Protein AF-A0A1B8FDC4-F1 (afdb_monomer_lite)

Foldseek 3Di:
DDPVQEPDPPCVVVVVVVVVVLVVLVVVLVVLVVVVVPDPDDDALLNVLSVLQSVLSVLCSVLSCCSHVVPDPDLVVNLVSNLVSVLSNQLSVLSNLLRLLVVLDVPPVVSVVLVVLSVCLSPVLSVQLSVLSVQCSPPPGDVVSVVSNVVSVVVNVVSSVVSSVVSVVSSVVSNVVVD

Radius of gyration: 19.06 Å; chains: 1; bounding box: 46×37×51 Å

Structure (mmCIF, N/CA/C/O backbone):
data_AF-A0A1B8FDC4-F1
#
_entry.id   AF-A0A1B8FDC4-F1
#
loop_
_atom_site.group_PDB
_atom_site.id
_atom_site.type_symbol
_atom_site.label_atom_id
_atom_site.label_alt_id
_atom_site.label_comp_id
_atom_site.label_asym_id
_atom_site.label_entity_id
_atom_site.label_seq_id
_atom_site.pdbx_PDB_ins_code
_atom_site.Cartn_x
_atom_site.Cartn_y
_atom_site.Cartn_z
_atom_site.occupancy
_atom_site.B_iso_or_equiv
_atom_site.auth_seq_id
_atom_site.auth_comp_id
_atom_site.auth_asym_id
_atom_site.auth_atom_id
_atom_site.pdbx_PDB_model_num
ATOM 1 N N . MET A 1 1 ? 7.511 -4.328 -31.235 1.00 33.91 1 MET A N 1
ATOM 2 C CA . MET A 1 1 ? 7.881 -3.218 -30.334 1.00 33.91 1 MET A CA 1
ATOM 3 C C . MET A 1 1 ? 6.598 -2.540 -29.889 1.00 33.91 1 MET A C 1
ATOM 5 O O . MET A 1 1 ? 6.050 -1.759 -30.644 1.00 33.91 1 MET A O 1
ATOM 9 N N . VAL A 1 2 ? 6.087 -2.885 -28.710 1.00 28.31 2 VAL A N 1
ATOM 10 C CA . VAL A 1 2 ? 5.036 -2.112 -28.040 1.00 28.31 2 VAL A CA 1
ATOM 11 C C . VAL A 1 2 ? 5.743 -1.488 -26.849 1.00 28.31 2 VAL A C 1
ATOM 13 O O . VAL A 1 2 ? 6.146 -2.203 -25.932 1.00 28.31 2 VAL A O 1
ATOM 16 N N . LYS A 1 3 ? 6.013 -0.182 -26.914 1.00 36.97 3 LYS A N 1
ATOM 17 C CA . LYS A 1 3 ? 6.416 0.591 -25.738 1.00 36.97 3 LYS A CA 1
ATOM 18 C C . LYS A 1 3 ? 5.176 0.686 -24.851 1.00 36.97 3 LYS A C 1
ATOM 20 O O . LYS A 1 3 ? 4.430 1.651 -24.934 1.00 36.97 3 LYS A O 1
ATOM 25 N N . VAL A 1 4 ? 4.907 -0.356 -24.069 1.00 41.56 4 VAL A N 1
ATOM 26 C CA . VAL A 1 4 ? 3.910 -0.282 -23.000 1.00 41.56 4 VAL A CA 1
ATOM 27 C C . VAL A 1 4 ? 4.443 0.764 -22.025 1.00 41.56 4 VAL A C 1
ATOM 29 O O . VAL A 1 4 ? 5.449 0.509 -21.375 1.00 41.56 4 VAL A O 1
ATOM 32 N N . GLY A 1 5 ? 3.838 1.955 -22.020 1.00 49.44 5 GLY A N 1
ATOM 33 C CA . GLY A 1 5 ? 3.991 2.946 -20.954 1.00 49.44 5 GLY A CA 1
ATOM 34 C C . GLY A 1 5 ? 4.800 4.219 -21.244 1.00 49.44 5 GLY A C 1
ATOM 35 O O . GLY A 1 5 ? 4.778 5.122 -20.418 1.00 49.44 5 GLY A O 1
ATOM 36 N N . GLN A 1 6 ? 5.472 4.364 -22.389 1.00 43.91 6 GLN A N 1
ATOM 37 C CA . GLN A 1 6 ? 6.113 5.646 -22.730 1.00 43.91 6 GLN A CA 1
ATOM 38 C C . GLN A 1 6 ? 5.137 6.486 -23.548 1.00 43.91 6 GLN A C 1
ATOM 40 O O . GLN A 1 6 ? 4.769 6.073 -24.650 1.00 43.91 6 GLN A O 1
ATOM 45 N N . VAL A 1 7 ? 4.718 7.641 -23.017 1.00 49.44 7 VAL A N 1
ATOM 46 C CA . VAL A 1 7 ? 3.893 8.582 -23.783 1.00 49.44 7 VAL A CA 1
ATOM 47 C C . VAL A 1 7 ? 4.712 9.000 -24.988 1.00 49.44 7 VAL A C 1
ATOM 49 O O . VAL A 1 7 ? 5.795 9.567 -24.869 1.00 49.44 7 VAL A O 1
ATOM 52 N N . THR A 1 8 ? 4.236 8.601 -26.156 1.00 48.25 8 THR A N 1
ATOM 53 C CA . THR A 1 8 ? 4.826 9.040 -27.412 1.00 48.25 8 THR A CA 1
ATOM 54 C C . THR A 1 8 ? 4.277 10.448 -27.629 1.00 48.25 8 THR A C 1
ATOM 56 O O . THR A 1 8 ? 3.104 10.676 -27.341 1.00 48.25 8 THR A O 1
ATOM 59 N N . GLU A 1 9 ? 5.105 11.398 -28.067 1.00 54.78 9 GLU A N 1
ATOM 60 C CA . GLU A 1 9 ? 4.806 12.844 -28.185 1.00 54.78 9 GLU A CA 1
ATOM 61 C C . GLU A 1 9 ? 3.538 13.205 -29.002 1.00 54.78 9 GLU A C 1
ATOM 63 O O . GLU A 1 9 ? 3.206 14.376 -29.151 1.00 54.78 9 GLU A O 1
ATOM 68 N N . THR A 1 10 ? 2.803 12.218 -29.516 1.00 55.38 10 THR A N 1
ATOM 69 C CA . THR A 1 10 ? 1.587 12.345 -30.322 1.00 55.38 10 THR A CA 1
ATOM 70 C C . THR A 1 10 ? 0.274 12.433 -29.526 1.00 55.38 10 THR A C 1
ATOM 72 O O . THR A 1 10 ? -0.718 12.849 -30.114 1.00 55.38 10 THR A O 1
ATOM 75 N N . ASP A 1 11 ? 0.248 12.132 -28.216 1.00 62.81 11 ASP A N 1
ATOM 76 C CA . ASP A 1 11 ? -0.971 12.195 -27.375 1.00 62.81 11 ASP A CA 1
ATOM 77 C C . ASP A 1 11 ? -0.886 13.272 -26.272 1.00 62.81 11 ASP A C 1
ATOM 79 O O . ASP A 1 11 ? -0.957 12.995 -25.070 1.00 62.81 11 ASP A O 1
ATOM 83 N N . THR A 1 12 ? -0.762 14.538 -26.674 1.00 71.19 12 THR A N 1
ATOM 84 C CA . THR A 1 12 ? -0.775 15.716 -25.784 1.00 71.19 12 THR A CA 1
ATOM 85 C C . THR A 1 12 ? -1.862 15.710 -24.694 1.00 71.19 12 THR A C 1
ATOM 87 O O . THR A 1 12 ? -1.517 16.001 -23.545 1.00 71.19 12 THR A O 1
ATOM 90 N N . PRO A 1 13 ? -3.144 15.356 -24.947 1.00 78.31 13 PRO A N 1
ATOM 91 C CA . PRO A 1 13 ? -4.159 15.355 -23.888 1.00 78.31 13 PRO A CA 1
ATOM 92 C C . PRO A 1 13 ? -3.880 14.336 -22.773 1.00 78.31 13 PRO A C 1
ATOM 94 O O . PRO A 1 13 ? -4.167 14.617 -21.609 1.00 78.31 13 PRO A O 1
ATOM 97 N N . LEU A 1 14 ? -3.278 13.184 -23.093 1.00 77.75 14 LEU A N 1
ATOM 98 C CA . LEU A 1 14 ? -2.926 12.175 -22.090 1.00 77.75 14 LEU A CA 1
ATOM 99 C C . LEU A 1 14 ? -1.800 12.664 -21.178 1.00 77.75 14 LEU A C 1
ATOM 101 O O . LEU A 1 14 ? -1.871 12.465 -19.966 1.00 77.75 14 LEU A O 1
ATOM 105 N N . VAL A 1 15 ? -0.798 13.356 -21.731 1.00 74.50 15 VAL A N 1
ATOM 106 C CA . VAL A 1 15 ? 0.290 13.953 -20.938 1.00 74.50 15 VAL A CA 1
ATOM 107 C C . VAL A 1 15 ? -0.263 14.960 -19.933 1.00 74.50 15 VAL A C 1
ATOM 109 O O . VAL A 1 15 ? 0.083 14.897 -18.751 1.00 74.50 15 VAL A O 1
ATOM 112 N N . TYR A 1 16 ? -1.143 15.868 -20.372 1.00 80.69 16 TYR A N 1
ATOM 113 C CA . TYR A 1 16 ? -1.735 16.874 -19.485 1.00 80.69 16 TYR A CA 1
ATOM 114 C C . TYR A 1 16 ? -2.584 16.242 -18.383 1.00 80.69 16 TYR A C 1
ATOM 116 O O . TYR A 1 16 ? -2.468 16.638 -17.224 1.00 80.69 16 TYR A O 1
ATOM 124 N N . PHE A 1 17 ? -3.384 15.227 -18.718 1.00 83.88 17 PHE A N 1
ATOM 125 C CA . PHE A 1 17 ? -4.185 14.503 -17.737 1.00 83.88 17 PHE A CA 1
ATOM 126 C C . PHE A 1 17 ? -3.312 13.813 -16.680 1.00 83.88 17 PHE A C 1
ATOM 128 O O . PHE A 1 17 ? -3.514 14.013 -15.484 1.00 83.88 17 PHE A O 1
ATOM 135 N N . ILE A 1 18 ? -2.298 13.054 -17.106 1.00 78.94 18 ILE A N 1
ATOM 136 C CA . ILE A 1 18 ? -1.390 12.341 -16.196 1.00 78.94 18 ILE A CA 1
ATOM 137 C C . ILE A 1 18 ? -0.639 13.332 -15.300 1.00 78.94 18 ILE A C 1
ATOM 139 O O . ILE A 1 18 ? -0.549 13.127 -14.090 1.00 78.94 18 ILE A O 1
ATOM 143 N N . THR A 1 19 ? -0.161 14.439 -15.871 1.00 77.88 19 THR A N 1
ATOM 144 C CA . THR A 1 19 ? 0.538 15.491 -15.121 1.00 77.88 19 THR A CA 1
ATOM 145 C C . THR A 1 19 ? -0.377 16.139 -14.078 1.00 77.88 19 THR A C 1
ATOM 147 O O . THR A 1 19 ? 0.041 16.344 -12.939 1.00 77.88 19 THR A O 1
ATOM 150 N N . ALA A 1 20 ? -1.641 16.407 -14.422 1.00 83.62 20 ALA A N 1
ATOM 151 C CA . ALA A 1 20 ? -2.620 16.952 -13.484 1.00 83.62 20 ALA A CA 1
ATOM 152 C C . ALA A 1 20 ? -2.911 15.983 -12.326 1.00 83.62 20 ALA A C 1
ATOM 154 O O . ALA A 1 20 ? -2.921 16.393 -11.167 1.00 83.62 20 ALA A O 1
ATOM 155 N N . VAL A 1 21 ? -3.081 14.688 -12.612 1.00 81.75 21 VAL A N 1
ATOM 156 C CA . VAL A 1 21 ? -3.323 13.658 -11.585 1.00 81.75 21 VAL A CA 1
ATOM 157 C C . VAL A 1 21 ? -2.118 13.504 -10.652 1.00 81.75 21 VAL A C 1
ATOM 159 O O . VAL A 1 21 ? -2.287 13.375 -9.437 1.00 81.75 21 VAL A O 1
ATOM 162 N N . ILE A 1 22 ? -0.899 13.570 -11.192 1.00 80.19 22 ILE A N 1
ATOM 163 C CA . ILE A 1 22 ? 0.341 13.577 -10.405 1.00 80.19 22 ILE A CA 1
ATOM 164 C C . ILE A 1 22 ? 0.393 14.805 -9.487 1.00 80.19 22 ILE A C 1
ATOM 166 O O . ILE A 1 22 ? 0.661 14.665 -8.294 1.00 80.19 22 ILE A O 1
ATOM 170 N N . ALA A 1 23 ? 0.088 15.994 -10.013 1.00 80.88 23 ALA A N 1
ATOM 171 C CA . ALA A 1 23 ? 0.089 17.230 -9.235 1.00 80.88 23 ALA A CA 1
ATOM 172 C C . ALA A 1 23 ? -0.933 17.193 -8.086 1.00 80.88 23 ALA A C 1
ATOM 174 O O . ALA A 1 23 ? -0.598 17.533 -6.952 1.00 80.88 23 ALA A O 1
ATOM 175 N N . VAL A 1 24 ? -2.152 16.712 -8.352 1.00 84.19 24 VAL A N 1
ATOM 176 C CA . VAL A 1 24 ? -3.196 16.534 -7.327 1.00 84.19 24 VAL A CA 1
ATOM 177 C C . VAL A 1 24 ? -2.765 15.517 -6.267 1.00 84.19 24 VAL A C 1
ATOM 179 O O . VAL A 1 24 ? -2.957 15.747 -5.073 1.00 84.19 24 VAL A O 1
ATOM 182 N N . SER A 1 25 ? -2.134 14.414 -6.676 1.00 77.19 25 SER A N 1
ATOM 183 C CA . SER A 1 25 ? -1.652 13.382 -5.747 1.00 77.19 25 SER A CA 1
ATOM 184 C C . SER A 1 25 ? -0.549 13.910 -4.823 1.00 77.19 25 SER A C 1
ATOM 186 O O . SER A 1 25 ? -0.568 13.638 -3.620 1.00 77.19 25 SER A O 1
ATOM 188 N N . LEU A 1 26 ? 0.379 14.715 -5.357 1.00 78.81 26 LEU A N 1
ATOM 189 C CA . LEU A 1 26 ? 1.409 15.397 -4.567 1.00 78.81 26 LEU A CA 1
ATOM 190 C C . LEU A 1 26 ? 0.803 16.406 -3.596 1.00 78.81 26 LEU A C 1
ATOM 192 O O . LEU A 1 26 ? 1.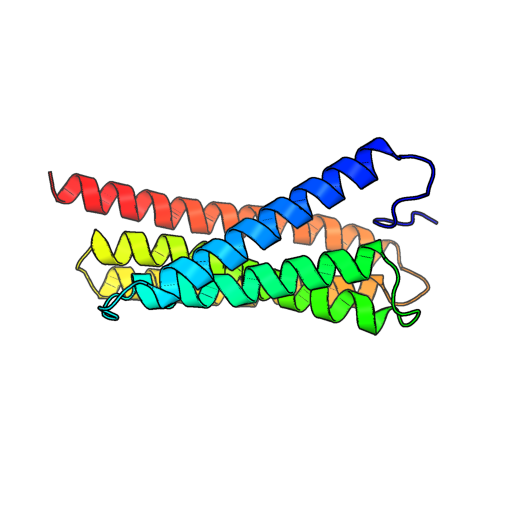200 16.427 -2.433 1.00 78.81 26 LEU A O 1
ATOM 196 N N . TYR A 1 27 ? -0.169 17.203 -4.047 1.00 82.06 27 TYR A N 1
ATOM 197 C CA . TYR A 1 27 ? -0.866 18.155 -3.185 1.00 82.06 27 TYR A CA 1
ATOM 198 C C . TYR A 1 27 ? -1.522 17.449 -1.993 1.00 82.06 27 TYR A C 1
ATOM 200 O O . TYR A 1 27 ? -1.261 17.819 -0.852 1.00 82.06 27 TYR A O 1
ATOM 208 N N . ASN A 1 28 ? -2.270 16.370 -2.241 1.00 81.25 28 ASN A N 1
ATOM 209 C CA . ASN A 1 28 ? -2.926 15.584 -1.194 1.00 81.25 28 ASN A CA 1
ATOM 210 C C . ASN A 1 28 ? -1.915 14.973 -0.198 1.00 81.25 28 ASN A C 1
ATOM 212 O O . ASN A 1 28 ? -2.121 14.967 1.019 1.00 81.25 28 ASN A O 1
ATOM 216 N N . SER A 1 29 ? -0.770 14.498 -0.701 1.00 74.31 29 SER A N 1
ATOM 217 C CA . SER A 1 29 ? 0.304 13.992 0.157 1.00 74.31 29 SER A CA 1
ATOM 218 C C . SER A 1 29 ? 0.905 15.092 1.037 1.00 74.31 29 SER A C 1
ATOM 220 O O . SER A 1 29 ? 1.175 14.847 2.212 1.00 74.31 29 SER A O 1
ATOM 222 N N . ILE A 1 30 ? 1.128 16.290 0.491 1.00 78.12 30 ILE A N 1
ATOM 223 C CA . ILE A 1 30 ? 1.679 17.434 1.231 1.00 78.12 30 ILE A CA 1
ATOM 224 C C . ILE A 1 30 ? 0.672 17.930 2.270 1.00 78.12 30 ILE A C 1
ATOM 226 O O . ILE A 1 30 ? 1.041 18.148 3.421 1.00 78.12 30 ILE A O 1
ATOM 230 N N . GLU A 1 31 ? -0.599 18.058 1.896 1.00 79.69 31 GLU A N 1
ATOM 231 C CA . GLU A 1 31 ? -1.681 18.471 2.790 1.00 79.69 31 GLU A CA 1
ATOM 232 C C . GLU A 1 31 ? -1.784 17.542 4.006 1.00 79.69 31 GLU A C 1
ATOM 234 O O . GLU A 1 31 ? -1.838 18.007 5.145 1.00 79.69 31 GLU A O 1
ATOM 239 N N . THR A 1 32 ? -1.680 16.228 3.791 1.00 73.56 32 THR A N 1
ATOM 240 C CA . THR A 1 32 ? -1.670 15.239 4.881 1.00 73.56 32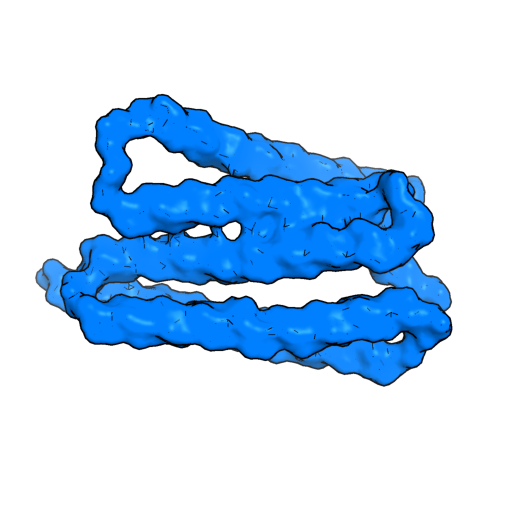 THR A CA 1
ATOM 241 C C . THR A 1 32 ? -0.486 15.444 5.840 1.00 73.56 32 THR A C 1
ATOM 243 O O . THR A 1 32 ? -0.641 15.329 7.058 1.00 73.56 32 THR A O 1
ATOM 246 N N . VAL A 1 33 ? 0.696 15.805 5.325 1.00 74.88 33 VAL A N 1
ATOM 247 C CA . VAL A 1 33 ? 1.879 16.132 6.148 1.00 74.88 33 VAL A CA 1
ATOM 248 C C . VAL A 1 33 ? 1.706 17.462 6.890 1.00 74.88 33 VAL A C 1
ATOM 250 O O . VAL A 1 33 ? 2.135 17.594 8.034 1.00 74.88 33 VAL A O 1
ATOM 253 N N . ILE A 1 34 ? 1.047 18.452 6.291 1.00 76.81 34 ILE A N 1
ATOM 254 C CA . ILE A 1 34 ? 0.755 19.726 6.961 1.00 76.81 34 ILE A CA 1
ATOM 255 C C . ILE A 1 34 ? -0.228 19.503 8.113 1.00 76.81 34 ILE A C 1
ATOM 257 O O . ILE A 1 34 ? 0.008 19.979 9.222 1.00 76.81 34 ILE A O 1
ATOM 261 N N . ILE A 1 35 ? -1.285 18.717 7.891 1.00 75.25 35 ILE A N 1
ATOM 262 C CA . ILE A 1 35 ? -2.229 18.315 8.942 1.00 75.25 35 ILE A CA 1
ATOM 263 C C . ILE A 1 35 ? -1.483 17.613 10.088 1.00 75.25 35 ILE A C 1
ATOM 265 O O . ILE A 1 35 ? -1.770 17.872 11.258 1.00 75.25 35 ILE A O 1
ATOM 269 N N . PHE A 1 36 ? -0.478 16.789 9.776 1.00 67.44 36 PHE A N 1
ATOM 270 C CA . PHE A 1 36 ? 0.370 16.144 10.782 1.00 67.44 36 PHE A CA 1
ATOM 271 C C . PHE A 1 36 ? 1.120 17.150 11.669 1.00 67.44 36 PHE A C 1
ATOM 273 O O . PHE A 1 36 ? 1.176 16.955 12.880 1.00 67.44 36 PHE A O 1
ATOM 280 N N . LEU A 1 37 ? 1.643 18.241 11.101 1.00 69.44 37 LEU A N 1
ATOM 281 C CA . LEU A 1 37 ? 2.372 19.269 11.855 1.00 69.44 37 LEU A CA 1
ATOM 282 C C . LEU A 1 37 ? 1.463 20.125 12.758 1.00 69.44 37 LEU A C 1
ATOM 284 O O . LEU A 1 37 ? 1.952 20.750 13.699 1.00 69.44 37 LEU A O 1
ATOM 288 N N . VAL A 1 38 ? 0.153 20.153 12.495 1.00 72.75 38 VAL A N 1
ATOM 289 C CA . VAL A 1 38 ? -0.825 20.981 13.225 1.00 72.75 38 VAL A CA 1
ATOM 290 C C . VAL A 1 38 ? -1.461 20.242 14.416 1.00 72.75 38 VAL A C 1
ATOM 292 O O . VAL A 1 38 ? -1.872 20.877 15.391 1.00 72.75 38 VAL A O 1
ATOM 295 N N . PHE A 1 39 ? -1.531 18.906 14.402 1.00 68.56 39 PHE A N 1
ATOM 296 C CA . PHE A 1 39 ? -2.180 18.145 15.478 1.00 68.56 39 PHE A CA 1
ATOM 297 C C . PHE A 1 39 ? -1.282 17.951 16.713 1.00 68.56 39 PHE A C 1
ATOM 299 O O . PHE A 1 39 ? -0.208 17.376 16.648 1.00 68.56 39 PHE A O 1
ATOM 306 N N . LYS A 1 40 ? -1.766 18.356 17.897 1.00 56.50 40 LYS A N 1
ATOM 307 C CA . LYS A 1 40 ? -1.009 18.335 19.170 1.00 56.50 40 LYS A CA 1
ATOM 308 C C . LYS A 1 40 ? -1.161 17.042 19.999 1.00 56.50 40 LYS A C 1
ATOM 310 O O . LYS A 1 40 ? -0.645 16.968 21.113 1.00 56.50 40 LYS A O 1
ATOM 315 N N . ARG A 1 41 ? -1.905 16.034 19.512 1.00 55.62 41 ARG A N 1
ATOM 316 C CA . ARG A 1 41 ? -2.202 14.784 20.247 1.00 55.62 41 ARG A CA 1
ATOM 317 C C . ARG A 1 41 ? -2.005 13.552 19.361 1.00 55.62 41 ARG A C 1
ATOM 319 O O . ARG A 1 41 ? -2.834 13.242 18.512 1.00 55.62 41 ARG A O 1
ATOM 326 N N . TYR A 1 42 ? -0.920 12.828 19.614 1.00 57.69 42 TYR A N 1
ATOM 327 C CA . TYR A 1 42 ? -0.481 11.661 18.851 1.00 57.69 42 TYR A CA 1
ATOM 328 C C . TYR A 1 42 ? -0.750 10.382 19.651 1.00 57.69 42 TYR A C 1
ATOM 330 O O . TYR A 1 42 ? 0.051 10.005 20.500 1.00 57.69 42 TYR A O 1
ATOM 338 N N . GLY A 1 43 ? -1.908 9.741 19.467 1.00 55.12 43 GLY A N 1
ATOM 339 C CA . GLY A 1 43 ? -2.264 8.592 20.321 1.00 55.12 43 GLY A CA 1
ATOM 340 C C . GLY A 1 43 ? -3.069 7.468 19.679 1.00 55.12 43 GLY A C 1
ATOM 341 O O . GLY A 1 43 ? -3.280 6.442 20.318 1.00 55.12 43 GLY A O 1
ATOM 342 N N . GLY A 1 44 ? -3.531 7.628 18.439 1.00 65.38 44 GLY A N 1
ATOM 343 C CA . GLY A 1 44 ? -4.369 6.628 17.779 1.00 65.38 44 GLY A CA 1
ATOM 344 C C . GLY A 1 44 ? -3.581 5.733 16.832 1.00 65.38 44 GLY A C 1
ATOM 345 O O . GLY A 1 44 ? -2.692 6.183 16.124 1.00 65.38 44 GLY A O 1
ATOM 346 N N . VAL A 1 45 ? -3.972 4.474 16.715 1.00 63.31 45 VAL A N 1
ATOM 347 C CA . VAL A 1 45 ? -3.535 3.579 15.629 1.00 63.31 45 VAL A CA 1
ATOM 348 C C . VAL A 1 45 ? -3.819 4.189 14.236 1.00 63.31 45 VAL A C 1
ATOM 350 O O . VAL A 1 45 ? -3.042 4.032 13.293 1.00 63.31 45 VAL A O 1
ATOM 353 N N . TYR A 1 46 ? -4.875 5.001 14.152 1.00 64.81 46 TYR A N 1
ATOM 354 C CA . TYR A 1 46 ? -5.216 5.860 13.014 1.00 64.81 46 TYR A CA 1
ATOM 355 C C . TYR A 1 46 ? -4.152 6.879 12.658 1.00 64.81 46 TYR A C 1
ATOM 357 O O . TYR A 1 46 ? -3.841 7.081 11.488 1.00 64.81 46 TYR A O 1
ATOM 365 N N . PHE A 1 47 ? -3.537 7.459 13.678 1.00 64.38 47 PHE A N 1
ATOM 366 C CA . PHE A 1 47 ? -2.496 8.449 13.504 1.00 64.38 47 PHE A CA 1
ATOM 367 C C . PHE A 1 47 ? -1.247 7.844 12.837 1.00 64.38 47 PHE A C 1
ATOM 369 O O . PHE A 1 47 ? -0.732 8.400 11.870 1.00 64.38 47 PHE A O 1
ATOM 376 N N . TRP A 1 48 ? -0.820 6.657 13.275 1.00 64.88 48 TRP A N 1
ATOM 377 C CA . TRP A 1 48 ? 0.313 5.940 12.671 1.00 64.88 48 TRP A CA 1
ATOM 378 C C . TRP A 1 48 ? 0.020 5.438 11.253 1.00 64.88 48 TRP A C 1
ATOM 380 O O . TRP A 1 48 ? 0.915 5.411 10.412 1.00 64.88 48 TRP A O 1
ATOM 390 N N . SER A 1 49 ? -1.237 5.086 10.976 1.00 66.88 49 SER A N 1
ATOM 391 C CA . SER A 1 49 ? -1.670 4.613 9.658 1.00 66.88 49 SER A CA 1
ATOM 392 C C . SER A 1 49 ? -1.643 5.715 8.603 1.00 66.88 49 SER A C 1
ATOM 394 O O . SER A 1 49 ? -1.196 5.493 7.480 1.00 66.88 49 SER A O 1
ATOM 396 N N . LEU A 1 50 ? -2.083 6.917 8.980 1.00 65.44 50 LEU A N 1
ATOM 397 C CA . LEU A 1 50 ? -2.089 8.079 8.098 1.00 65.44 50 LEU A CA 1
ATOM 398 C C . LEU A 1 50 ? -0.665 8.583 7.821 1.00 65.44 50 LEU A C 1
ATOM 400 O O . LEU A 1 50 ? -0.341 8.915 6.686 1.00 65.44 50 LEU A O 1
ATOM 404 N N . LEU A 1 51 ? 0.216 8.558 8.827 1.00 67.19 51 LEU A N 1
ATOM 405 C CA . LEU A 1 51 ? 1.629 8.900 8.649 1.00 67.19 51 LEU A CA 1
ATOM 406 C C . LEU A 1 51 ? 2.349 7.916 7.717 1.00 67.19 51 LEU A C 1
ATOM 408 O O . LEU A 1 51 ? 3.158 8.332 6.891 1.00 67.19 51 LEU A O 1
ATOM 412 N N . ALA A 1 52 ? 2.034 6.621 7.820 1.00 66.19 52 ALA A N 1
ATOM 413 C CA . ALA A 1 52 ? 2.577 5.602 6.925 1.00 66.19 52 ALA A CA 1
ATOM 414 C C . ALA A 1 52 ? 2.115 5.785 5.466 1.00 66.19 52 ALA A C 1
ATOM 416 O O . ALA A 1 52 ? 2.801 5.323 4.555 1.00 66.19 52 ALA A O 1
ATOM 417 N N . ALA A 1 53 ? 1.002 6.492 5.227 1.00 66.56 53 ALA A N 1
ATOM 418 C CA . ALA A 1 53 ? 0.484 6.749 3.886 1.00 66.56 53 ALA A CA 1
ATOM 419 C C . ALA A 1 53 ? 1.315 7.754 3.077 1.00 66.56 53 ALA A C 1
ATOM 421 O O . ALA A 1 53 ? 1.509 7.571 1.872 1.00 66.56 53 ALA A O 1
ATOM 422 N N . CYS A 1 54 ? 1.851 8.779 3.743 1.00 67.25 54 CYS A N 1
ATOM 423 C CA . CYS A 1 54 ? 2.644 9.841 3.124 1.00 67.25 54 CYS A CA 1
ATOM 424 C C . CYS A 1 54 ? 3.867 9.331 2.330 1.00 67.25 54 CYS A C 1
ATOM 426 O O . CYS A 1 54 ? 4.002 9.696 1.161 1.00 67.25 54 CYS A O 1
ATOM 428 N N . PRO A 1 55 ? 4.751 8.469 2.879 1.00 66.38 55 PRO A N 1
ATOM 429 C CA . PRO A 1 55 ? 5.903 7.973 2.126 1.00 66.38 55 PRO A CA 1
ATOM 430 C C . PRO A 1 55 ? 5.509 7.077 0.941 1.00 66.38 55 PRO A C 1
ATOM 432 O O . PRO A 1 55 ? 6.199 7.096 -0.076 1.00 66.38 55 PRO A O 1
ATOM 435 N N . GLY A 1 56 ? 4.391 6.344 1.022 1.00 64.19 56 GLY A N 1
ATOM 436 C CA . GLY A 1 56 ? 3.888 5.521 -0.085 1.00 64.19 56 GLY A CA 1
ATOM 437 C C . GLY A 1 56 ? 3.418 6.340 -1.281 1.00 64.19 56 GLY A C 1
ATOM 438 O O . GLY A 1 56 ? 3.831 6.082 -2.411 1.00 64.19 56 GLY A O 1
ATOM 439 N N . LEU A 1 57 ? 2.616 7.375 -1.023 1.00 67.44 57 LEU A N 1
ATOM 440 C CA . LEU A 1 57 ? 2.172 8.332 -2.041 1.00 67.44 57 LEU A CA 1
ATOM 441 C C . LEU A 1 5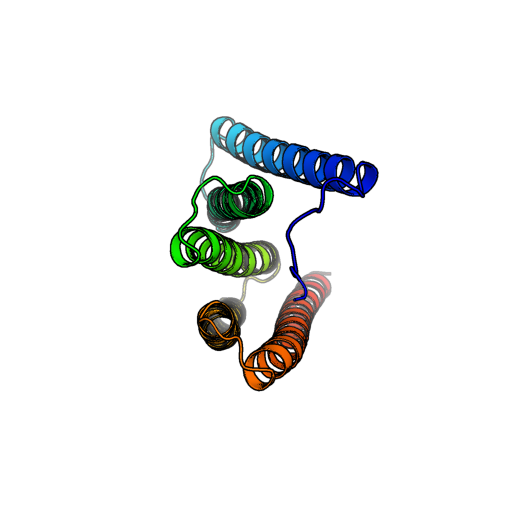7 ? 3.350 9.067 -2.679 1.00 67.44 57 LEU A C 1
ATOM 443 O O . LEU A 1 57 ? 3.413 9.203 -3.904 1.00 67.44 57 LEU A O 1
ATOM 447 N N . PHE A 1 58 ? 4.311 9.492 -1.861 1.00 68.38 58 PHE A N 1
ATOM 448 C CA . PHE A 1 58 ? 5.496 10.190 -2.340 1.00 68.38 58 PHE A CA 1
ATOM 449 C C . PHE A 1 58 ? 6.360 9.296 -3.241 1.00 68.38 58 PHE A C 1
ATOM 451 O O . PHE A 1 58 ? 6.700 9.689 -4.357 1.00 68.38 58 PHE A O 1
ATOM 458 N N . MET A 1 59 ? 6.658 8.065 -2.809 1.00 68.31 59 MET A N 1
ATOM 459 C CA . MET A 1 59 ? 7.456 7.113 -3.592 1.00 68.31 59 MET A CA 1
ATOM 460 C C . MET A 1 59 ? 6.756 6.670 -4.878 1.00 68.31 59 MET A C 1
ATOM 462 O O . MET A 1 59 ? 7.406 6.583 -5.917 1.00 68.31 59 MET A O 1
ATOM 466 N N . MET A 1 60 ? 5.441 6.439 -4.844 1.00 67.06 60 MET A N 1
ATOM 467 C CA . MET A 1 60 ? 4.668 6.113 -6.043 1.00 67.06 60 MET A CA 1
ATOM 468 C C . MET A 1 60 ? 4.711 7.266 -7.050 1.00 67.06 60 MET A C 1
ATOM 470 O O . MET A 1 60 ? 5.015 7.052 -8.222 1.00 67.06 60 MET A O 1
ATOM 474 N N . THR A 1 61 ? 4.483 8.498 -6.592 1.00 65.56 61 THR A N 1
ATOM 475 C CA . THR A 1 61 ? 4.507 9.673 -7.469 1.00 65.56 61 THR A CA 1
ATOM 476 C C . THR A 1 61 ? 5.898 9.915 -8.059 1.00 65.56 61 THR A C 1
ATOM 478 O O . THR A 1 61 ? 6.036 10.218 -9.244 1.00 65.56 61 THR A O 1
ATOM 481 N N . PHE A 1 62 ? 6.950 9.704 -7.268 1.00 68.31 62 PHE A N 1
ATOM 482 C CA . PHE A 1 62 ? 8.330 9.788 -7.739 1.00 68.31 62 PHE A CA 1
ATOM 483 C C . PHE A 1 62 ? 8.674 8.691 -8.769 1.00 68.31 62 PHE A C 1
ATOM 485 O O . PHE A 1 62 ? 9.334 8.959 -9.777 1.00 68.31 62 PHE A O 1
ATOM 492 N N . GLY A 1 63 ? 8.180 7.465 -8.568 1.00 62.41 63 GLY A N 1
ATOM 493 C CA . GLY A 1 63 ? 8.333 6.353 -9.513 1.00 62.41 63 GLY A CA 1
ATOM 494 C C . GLY A 1 63 ? 7.624 6.600 -10.850 1.00 62.41 63 GLY A C 1
ATOM 495 O O . GLY A 1 63 ? 8.195 6.358 -11.910 1.00 62.41 63 GLY A O 1
ATOM 496 N N . TYR A 1 64 ? 6.413 7.163 -10.832 1.00 63.97 64 TYR A N 1
ATOM 497 C CA . TYR A 1 64 ? 5.722 7.542 -12.069 1.00 63.97 64 TYR A CA 1
ATOM 498 C C . TYR A 1 64 ? 6.436 8.680 -12.802 1.00 63.97 64 TYR A C 1
ATOM 500 O O . TYR A 1 64 ? 6.645 8.583 -14.009 1.00 63.97 64 TYR A O 1
ATOM 508 N N . SER A 1 65 ? 6.890 9.716 -12.094 1.00 60.94 65 SER A N 1
ATOM 509 C CA . SER A 1 65 ? 7.650 10.812 -12.708 1.00 60.94 65 SER A CA 1
ATOM 510 C C . SER A 1 65 ? 8.941 10.326 -13.373 1.00 60.94 65 SER A C 1
ATOM 512 O O . SER A 1 65 ? 9.258 10.738 -14.485 1.00 60.94 65 SER A O 1
ATOM 514 N N . THR A 1 66 ? 9.674 9.400 -12.752 1.00 60.41 66 THR A N 1
ATOM 515 C CA . THR A 1 66 ? 10.896 8.841 -13.359 1.00 60.41 66 THR A CA 1
ATOM 516 C C . THR A 1 66 ? 10.607 7.960 -14.576 1.00 60.41 66 THR A C 1
ATOM 518 O O . THR A 1 66 ? 11.377 7.996 -15.539 1.00 60.41 66 THR A O 1
ATOM 521 N N . TYR A 1 67 ? 9.486 7.234 -14.577 1.00 59.47 67 TYR A N 1
ATOM 522 C CA . TYR A 1 67 ? 9.030 6.441 -15.718 1.00 59.47 67 TYR A CA 1
ATOM 523 C C . TYR A 1 67 ? 8.591 7.317 -16.905 1.00 59.47 67 TYR A C 1
ATOM 525 O O . TYR A 1 67 ? 8.962 7.036 -18.042 1.00 59.47 67 TYR A O 1
ATOM 533 N N . PHE A 1 68 ? 7.861 8.410 -16.657 1.00 56.03 68 PHE A N 1
ATOM 534 C CA . PHE A 1 68 ? 7.371 9.309 -17.710 1.00 56.03 68 PHE A CA 1
ATOM 535 C C . PHE A 1 68 ? 8.446 10.248 -18.278 1.00 56.03 68 PHE A C 1
ATOM 537 O O . PHE A 1 68 ? 8.458 10.485 -19.482 1.00 56.03 68 PHE A O 1
ATOM 544 N N . TYR A 1 69 ? 9.368 10.753 -17.451 1.00 55.62 69 TYR A N 1
ATOM 545 C CA . TYR A 1 69 ? 10.386 11.727 -17.881 1.00 55.62 69 TYR A CA 1
ATOM 546 C C . TYR A 1 69 ? 11.734 11.107 -18.286 1.00 55.62 69 TYR A C 1
ATOM 548 O O . TYR A 1 69 ? 12.670 11.833 -18.608 1.00 55.62 69 TYR A O 1
ATOM 556 N N . ASN A 1 70 ? 11.846 9.773 -18.293 1.00 56.56 70 ASN A N 1
ATOM 557 C CA . ASN A 1 70 ? 12.998 9.022 -18.811 1.00 56.56 70 ASN A CA 1
ATOM 558 C C . ASN A 1 70 ? 14.371 9.510 -18.283 1.00 56.56 70 ASN A C 1
ATOM 560 O O . ASN A 1 70 ? 15.362 9.562 -19.010 1.00 56.56 70 ASN A O 1
ATOM 564 N N . PHE A 1 71 ? 14.436 9.867 -16.994 1.00 51.00 71 PHE A N 1
ATOM 565 C CA . PHE A 1 71 ? 15.594 10.541 -16.381 1.00 51.00 71 PHE A CA 1
ATOM 566 C C . PHE A 1 71 ? 16.862 9.659 -16.296 1.00 51.00 71 PHE A C 1
ATOM 568 O O . PHE A 1 71 ? 17.953 10.156 -16.040 1.00 51.00 71 PHE A O 1
ATOM 575 N N . ASN A 1 72 ? 16.748 8.341 -16.513 1.00 47.88 72 ASN A N 1
ATOM 576 C CA . ASN A 1 72 ? 17.872 7.398 -16.490 1.00 47.88 72 ASN A CA 1
ATOM 577 C C . ASN A 1 72 ? 17.734 6.307 -17.563 1.00 47.88 72 ASN A C 1
ATOM 579 O O . ASN A 1 72 ? 16.715 5.626 -17.621 1.00 47.88 72 ASN A O 1
ATOM 583 N N . ARG A 1 73 ? 18.791 6.081 -18.361 1.00 51.97 73 ARG A N 1
ATOM 584 C CA . ARG A 1 73 ? 18.843 5.089 -19.462 1.00 51.97 73 ARG A CA 1
ATOM 585 C C . ARG A 1 73 ? 18.999 3.631 -18.989 1.00 51.97 73 ARG A C 1
ATOM 587 O O . ARG A 1 73 ? 18.939 2.708 -19.800 1.00 51.97 73 ARG A O 1
ATOM 594 N N . ASN A 1 74 ? 19.192 3.413 -17.688 1.00 54.25 74 ASN A N 1
ATOM 595 C CA . ASN A 1 74 ? 19.266 2.082 -17.089 1.00 54.25 74 ASN A CA 1
ATOM 596 C C . ASN A 1 74 ? 17.855 1.576 -16.767 1.00 54.25 74 ASN A C 1
ATOM 598 O O . ASN A 1 74 ? 17.241 2.047 -15.811 1.00 54.25 74 ASN A O 1
ATOM 602 N N . LEU A 1 75 ? 17.370 0.590 -17.533 1.00 54.09 75 LEU A N 1
ATOM 603 C CA . LEU A 1 75 ? 16.038 -0.019 -17.364 1.00 54.09 75 LEU A CA 1
ATOM 604 C C . LEU A 1 75 ? 15.780 -0.494 -15.920 1.00 54.09 75 LEU A C 1
ATOM 606 O O . LEU A 1 75 ? 14.712 -0.254 -15.369 1.00 54.09 75 LEU A O 1
ATOM 610 N N . PHE A 1 76 ? 16.794 -1.054 -15.255 1.00 52.53 76 PHE A N 1
ATOM 611 C CA . PHE A 1 76 ? 16.697 -1.491 -13.856 1.00 52.53 76 PHE A CA 1
ATOM 612 C C . PHE A 1 76 ? 16.506 -0.338 -12.854 1.00 52.53 76 PHE A C 1
ATOM 614 O O . PHE A 1 76 ? 15.897 -0.527 -11.801 1.00 52.53 76 PHE A O 1
ATOM 621 N N . GLY A 1 77 ? 17.000 0.861 -13.176 1.00 53.97 77 GLY A N 1
ATOM 622 C CA . GLY A 1 77 ? 16.880 2.039 -12.317 1.00 53.97 77 GLY A CA 1
ATOM 623 C C . GLY A 1 77 ? 15.481 2.659 -12.326 1.00 53.97 77 GLY A C 1
ATOM 624 O O . GLY A 1 77 ? 15.104 3.279 -11.339 1.00 53.97 77 GLY A O 1
ATOM 625 N N . GLN A 1 78 ? 14.705 2.469 -13.402 1.00 57.41 78 GLN A N 1
ATOM 626 C CA . GLN A 1 78 ? 13.326 2.971 -13.505 1.00 57.41 78 GLN A CA 1
ATOM 627 C C . GLN A 1 78 ? 12.311 2.015 -12.868 1.00 57.41 78 GLN A C 1
ATOM 629 O O . GLN A 1 78 ? 11.425 2.460 -12.147 1.00 57.41 78 GLN A O 1
ATOM 634 N N . SER A 1 79 ? 12.453 0.705 -13.070 1.00 59.47 79 SER A N 1
ATOM 635 C CA . SER A 1 79 ? 11.459 -0.269 -12.590 1.00 59.47 79 SER A CA 1
ATOM 636 C C . SER A 1 79 ? 11.507 -0.483 -11.073 1.00 59.47 79 SER A C 1
ATOM 638 O O . SER A 1 79 ? 10.480 -0.725 -10.440 1.00 59.47 79 SER A O 1
ATOM 640 N N . THR A 1 80 ? 12.683 -0.331 -10.458 1.00 65.44 80 THR A N 1
ATOM 641 C CA . THR A 1 80 ? 12.880 -0.507 -9.009 1.00 65.44 80 THR A CA 1
ATOM 642 C C . THR A 1 80 ? 12.051 0.466 -8.147 1.00 65.44 80 THR A C 1
ATOM 644 O O . THR A 1 80 ? 11.301 -0.013 -7.293 1.00 65.44 80 THR A O 1
ATOM 647 N N . PRO A 1 81 ? 12.108 1.803 -8.338 1.00 64.06 81 PRO A N 1
ATOM 648 C CA . PRO A 1 81 ? 11.307 2.737 -7.543 1.00 64.06 81 PRO A CA 1
ATOM 649 C C . PRO A 1 81 ? 9.801 2.567 -7.767 1.00 64.06 81 PRO A C 1
ATOM 651 O O . PRO A 1 81 ? 9.033 2.715 -6.819 1.00 64.06 81 PRO A O 1
ATOM 654 N N . THR A 1 82 ? 9.370 2.194 -8.974 1.00 65.56 82 THR A N 1
ATOM 655 C CA . THR A 1 82 ? 7.954 1.932 -9.266 1.00 65.56 82 THR A CA 1
ATOM 656 C C . THR A 1 82 ? 7.438 0.709 -8.514 1.00 65.56 82 THR A C 1
ATOM 658 O O . THR A 1 82 ? 6.376 0.778 -7.901 1.00 65.56 82 THR A O 1
ATOM 661 N N . ILE A 1 83 ? 8.198 -0.392 -8.495 1.00 68.31 83 ILE A N 1
ATOM 662 C CA . ILE A 1 83 ? 7.825 -1.608 -7.757 1.00 68.31 83 ILE A CA 1
ATOM 663 C C . ILE A 1 83 ? 7.788 -1.331 -6.250 1.00 68.31 83 ILE A C 1
ATOM 665 O O . ILE A 1 83 ? 6.830 -1.709 -5.581 1.00 68.31 83 ILE A O 1
ATOM 669 N N . ILE A 1 84 ? 8.795 -0.630 -5.718 1.00 70.12 84 ILE A N 1
ATOM 670 C CA . ILE A 1 84 ? 8.847 -0.269 -4.294 1.00 70.12 84 ILE A CA 1
ATOM 671 C C . ILE A 1 84 ? 7.664 0.633 -3.925 1.00 70.12 84 ILE A C 1
ATOM 673 O O . ILE A 1 84 ? 6.951 0.343 -2.965 1.00 70.12 84 ILE A O 1
ATOM 677 N N . GLY A 1 85 ? 7.421 1.692 -4.703 1.00 67.81 85 GLY A N 1
ATOM 678 C CA . GLY A 1 85 ? 6.307 2.611 -4.477 1.00 67.81 85 GLY A CA 1
ATOM 679 C C . GLY A 1 85 ? 4.955 1.902 -4.527 1.00 67.81 85 GLY A C 1
ATOM 680 O O . GLY A 1 85 ? 4.098 2.143 -3.683 1.00 67.81 85 GLY A O 1
ATOM 681 N N . TRP A 1 86 ? 4.789 0.961 -5.452 1.00 73.38 86 TRP A N 1
ATOM 682 C CA . TRP A 1 86 ? 3.575 0.166 -5.571 1.00 73.38 86 TRP A CA 1
ATOM 683 C C . TRP A 1 86 ? 3.372 -0.818 -4.406 1.00 73.38 86 TRP A C 1
ATOM 685 O O . TRP A 1 86 ? 2.261 -0.922 -3.888 1.00 73.38 86 TRP A O 1
ATOM 695 N N . CYS A 1 87 ? 4.429 -1.478 -3.919 1.00 72.25 87 CYS A N 1
ATOM 696 C CA . CYS A 1 87 ? 4.346 -2.312 -2.715 1.00 72.25 87 CYS A CA 1
ATOM 697 C C . CYS A 1 87 ? 3.907 -1.493 -1.493 1.00 72.25 87 CYS A C 1
ATOM 699 O O . CYS A 1 87 ? 3.030 -1.916 -0.739 1.00 72.25 87 CYS A O 1
ATOM 701 N N . ILE A 1 88 ? 4.485 -0.302 -1.312 1.00 72.81 88 ILE A N 1
ATOM 702 C CA . ILE A 1 88 ? 4.138 0.573 -0.188 1.00 72.81 88 ILE A CA 1
ATOM 703 C C . ILE A 1 88 ? 2.701 1.081 -0.333 1.00 72.81 88 ILE A C 1
ATOM 705 O O . ILE A 1 88 ? 1.957 1.066 0.645 1.00 72.81 88 ILE A O 1
ATOM 709 N N . PHE A 1 89 ? 2.278 1.458 -1.542 1.00 74.94 89 PHE A N 1
ATOM 710 C CA . PHE A 1 89 ? 0.906 1.884 -1.818 1.00 74.94 89 PHE A CA 1
ATOM 711 C C . PHE A 1 89 ? -0.128 0.827 -1.392 1.00 74.94 89 PHE A C 1
ATOM 713 O O . PHE A 1 89 ? -1.085 1.149 -0.686 1.00 74.94 89 PHE A O 1
ATOM 720 N N . MET A 1 90 ? 0.107 -0.446 -1.726 1.00 73.88 90 MET A N 1
ATOM 721 C CA . MET A 1 90 ? -0.803 -1.545 -1.373 1.00 73.88 90 MET A CA 1
ATOM 722 C C . MET A 1 90 ? -0.905 -1.779 0.142 1.00 73.88 90 MET A C 1
ATOM 724 O O . MET A 1 90 ? -1.995 -2.023 0.672 1.00 73.88 90 MET A O 1
ATOM 728 N N . ILE A 1 91 ? 0.221 -1.670 0.856 1.00 76.88 91 ILE A N 1
ATOM 729 C CA . ILE A 1 91 ? 0.253 -1.784 2.322 1.00 76.88 91 ILE A CA 1
ATOM 730 C C . ILE A 1 91 ? -0.534 -0.631 2.946 1.00 76.88 91 ILE A C 1
ATOM 732 O O . ILE A 1 91 ? -1.391 -0.855 3.799 1.00 76.88 91 ILE A O 1
ATOM 736 N N . VAL A 1 92 ? -0.281 0.594 2.486 1.00 73.56 92 VAL A N 1
ATOM 737 C CA . VAL A 1 92 ? -0.919 1.819 2.978 1.00 73.56 92 VAL A CA 1
ATOM 738 C C . VAL A 1 92 ? -2.437 1.771 2.825 1.00 73.56 92 VAL A C 1
ATOM 740 O O . VAL A 1 92 ? -3.154 2.015 3.797 1.00 73.56 92 VAL A O 1
ATOM 743 N N . GLN A 1 93 ? -2.932 1.424 1.634 1.00 75.44 93 GLN A N 1
ATOM 744 C CA . GLN A 1 93 ? -4.366 1.380 1.339 1.00 75.44 93 GLN A CA 1
ATOM 745 C C . GLN A 1 93 ? -5.107 0.428 2.290 1.00 75.44 93 GLN A C 1
ATOM 747 O O . GLN A 1 93 ? -6.130 0.783 2.882 1.00 75.44 93 GLN A O 1
ATOM 752 N N . SER A 1 94 ? -4.533 -0.751 2.527 1.00 80.50 94 SER A N 1
ATOM 753 C CA . SER A 1 94 ? -5.090 -1.745 3.448 1.00 80.50 94 SER A CA 1
ATOM 754 C C . SER A 1 94 ? -5.027 -1.304 4.914 1.00 80.50 94 SER A C 1
ATOM 756 O O . SER A 1 94 ? -5.930 -1.590 5.704 1.00 80.50 94 SER A O 1
ATOM 758 N N . PHE A 1 95 ? -3.971 -0.584 5.293 1.00 76.75 95 PHE A N 1
ATOM 759 C CA . PHE A 1 95 ? -3.756 -0.132 6.664 1.00 76.75 95 PHE A CA 1
ATOM 760 C C . PHE A 1 95 ? -4.723 0.995 7.068 1.00 76.75 95 PHE A C 1
ATOM 762 O O . PHE A 1 95 ? -5.198 1.032 8.204 1.00 76.75 95 PHE A O 1
ATOM 769 N N . VAL A 1 96 ? -5.110 1.861 6.123 1.00 75.81 96 VAL A N 1
ATOM 770 C CA . VAL A 1 96 ? -6.158 2.878 6.334 1.00 75.81 96 VAL A CA 1
ATOM 771 C C . VAL A 1 96 ? -7.504 2.228 6.677 1.00 75.81 96 VAL A C 1
ATOM 773 O O . VAL A 1 96 ? -8.172 2.653 7.625 1.00 75.81 96 VAL A O 1
ATOM 776 N N . LEU A 1 97 ? -7.892 1.173 5.954 1.00 79.19 97 LEU A N 1
ATOM 777 C CA . LEU A 1 97 ? -9.119 0.414 6.227 1.00 79.19 97 LEU A CA 1
ATOM 778 C C . LEU A 1 97 ? -9.061 -0.273 7.596 1.00 79.19 97 LEU A C 1
ATOM 780 O O . LEU A 1 97 ? -10.009 -0.189 8.382 1.00 79.19 97 LEU A O 1
ATOM 784 N N . TRP A 1 98 ? -7.924 -0.895 7.912 1.00 79.12 98 TRP A N 1
ATOM 785 C CA . TRP A 1 98 ? -7.699 -1.508 9.217 1.00 79.12 98 TRP A CA 1
ATOM 786 C C . TRP A 1 98 ? -7.845 -0.506 10.362 1.00 79.12 98 TRP A C 1
ATOM 788 O O . TRP A 1 98 ? -8.470 -0.805 11.382 1.00 79.12 98 TRP A O 1
ATOM 798 N N . SER A 1 99 ? -7.330 0.709 10.189 1.00 76.31 99 SER A N 1
ATOM 799 C CA . SER A 1 99 ? -7.461 1.716 11.225 1.00 76.31 99 SER A CA 1
ATOM 800 C C . SER A 1 99 ? -8.912 2.105 11.513 1.00 76.31 99 SER A C 1
ATOM 802 O O . SER A 1 99 ? -9.218 2.440 12.660 1.00 76.31 99 SER A O 1
ATOM 804 N N . ARG A 1 100 ? -9.789 2.107 10.505 1.00 77.56 100 ARG A N 1
ATOM 805 C CA . ARG A 1 100 ? -11.221 2.362 10.716 1.00 77.56 100 ARG A CA 1
ATOM 806 C C . ARG A 1 100 ? -11.852 1.213 11.498 1.00 77.56 100 ARG A C 1
ATOM 808 O O . ARG A 1 100 ? -12.554 1.456 12.474 1.00 77.56 100 ARG A O 1
ATOM 815 N N . LEU A 1 101 ? -11.510 -0.028 11.149 1.00 78.38 101 LEU A N 1
ATOM 816 C CA . LEU A 1 101 ? -11.978 -1.215 11.866 1.00 78.38 101 LEU A CA 1
ATOM 817 C C . LEU A 1 101 ? -11.537 -1.223 13.340 1.00 78.38 101 LEU A C 1
ATOM 819 O O . LEU A 1 101 ? -12.322 -1.595 14.206 1.00 78.38 101 LEU A O 1
ATOM 823 N N . HIS A 1 102 ? -10.316 -0.771 13.644 1.00 74.69 102 HIS A N 1
ATOM 824 C CA . HIS A 1 102 ? -9.813 -0.677 15.020 1.00 74.69 102 HIS A CA 1
ATOM 825 C C . HIS A 1 102 ? -10.640 0.273 15.907 1.00 74.69 102 HIS A C 1
ATOM 827 O O . HIS A 1 102 ? -10.691 0.092 17.121 1.00 74.69 102 HIS A O 1
ATOM 833 N N . LEU A 1 103 ? -11.271 1.296 15.323 1.00 72.12 103 LEU A N 1
ATOM 834 C CA . LEU A 1 103 ? -12.136 2.222 16.061 1.00 72.12 103 LEU A CA 1
ATOM 835 C C . LEU A 1 103 ? -13.536 1.645 16.304 1.00 72.12 103 LEU A C 1
ATOM 837 O O . LEU A 1 103 ? -14.134 1.936 17.335 1.00 72.12 103 LEU A O 1
ATOM 841 N N . VAL A 1 104 ? -14.037 0.822 15.380 1.00 78.38 104 VAL A N 1
ATOM 842 C CA . VAL A 1 104 ? -15.395 0.256 15.425 1.00 78.38 104 VAL A CA 1
ATOM 843 C C . VAL A 1 104 ? -15.448 -1.068 16.190 1.00 78.38 104 VAL A C 1
ATOM 845 O O . VAL A 1 104 ? -16.443 -1.376 16.823 1.00 78.38 104 VAL A O 1
ATOM 848 N N . VAL A 1 105 ? -14.395 -1.883 16.170 1.00 72.19 105 VAL A N 1
ATOM 849 C CA . VAL A 1 105 ? -14.410 -3.214 16.792 1.00 72.19 105 VAL A CA 1
ATOM 850 C C . VAL A 1 105 ? -13.357 -3.271 17.890 1.00 72.19 105 VAL A C 1
ATOM 852 O O . VAL A 1 105 ? -12.171 -3.239 17.608 1.00 72.19 105 VAL A O 1
ATOM 855 N N . GLN A 1 106 ? -13.748 -3.428 19.158 1.00 73.94 106 GLN A N 1
ATOM 856 C CA . GLN A 1 106 ? -12.783 -3.561 20.269 1.00 73.94 106 GLN A CA 1
ATOM 857 C C . GLN A 1 106 ? -12.200 -4.977 20.429 1.00 73.94 106 GLN A C 1
ATOM 859 O O . GLN A 1 106 ? -11.287 -5.201 21.233 1.00 73.94 106 GLN A O 1
ATOM 864 N N . ASN A 1 107 ? -12.694 -5.959 19.669 1.00 78.00 107 ASN A N 1
ATOM 865 C CA . ASN A 1 107 ? -12.248 -7.342 19.798 1.00 78.00 107 ASN A CA 1
ATOM 866 C C . ASN A 1 107 ? -10.860 -7.560 19.164 1.00 78.00 107 ASN A C 1
ATOM 868 O O . ASN A 1 107 ? -10.707 -7.728 17.951 1.00 78.00 107 ASN A O 1
ATOM 872 N N . ARG A 1 108 ? -9.830 -7.624 20.019 1.00 76.94 108 ARG A N 1
ATOM 873 C CA . ARG A 1 108 ? -8.413 -7.745 19.624 1.00 76.94 108 ARG A CA 1
ATOM 874 C C . ARG A 1 108 ? -8.087 -8.983 18.783 1.00 76.94 108 ARG A C 1
ATOM 876 O O . ARG A 1 108 ? -7.121 -8.944 18.023 1.00 76.94 108 ARG A O 1
ATOM 883 N N . LYS A 1 109 ? -8.847 -10.079 18.908 1.00 82.44 109 LYS A N 1
ATOM 884 C CA . LYS A 1 109 ? -8.597 -11.312 18.135 1.00 82.44 109 LYS A CA 1
ATOM 885 C C . LYS A 1 109 ? -8.917 -11.119 16.651 1.00 82.44 109 LYS A C 1
ATOM 887 O O . LYS A 1 109 ? -8.108 -11.490 15.807 1.00 82.44 109 LYS A O 1
ATOM 892 N N . ILE A 1 110 ? -10.048 -10.477 16.353 1.00 82.38 110 ILE A N 1
ATOM 893 C CA . ILE A 1 110 ? -10.501 -10.209 14.981 1.00 82.38 110 ILE A CA 1
ATOM 894 C C . ILE A 1 110 ? -9.545 -9.222 14.307 1.00 82.38 110 ILE A C 1
ATOM 896 O O . ILE A 1 110 ? -9.044 -9.489 13.220 1.00 82.38 110 ILE A O 1
ATOM 900 N N . ILE A 1 111 ? -9.201 -8.134 15.006 1.00 81.75 111 ILE A N 1
ATOM 901 C CA . ILE A 1 111 ? -8.246 -7.127 14.523 1.00 81.75 111 ILE A CA 1
ATOM 902 C C . ILE A 1 111 ? -6.902 -7.768 14.158 1.00 81.75 111 ILE A C 1
ATOM 904 O O . ILE A 1 111 ? -6.368 -7.489 13.088 1.00 81.75 111 ILE A O 1
ATOM 908 N N . ARG A 1 112 ? -6.350 -8.634 15.021 1.00 82.00 112 ARG A N 1
ATOM 909 C CA . ARG A 1 112 ? -5.077 -9.320 14.740 1.00 82.00 112 ARG A CA 1
ATOM 910 C C . ARG A 1 112 ? -5.172 -10.239 13.525 1.00 82.00 112 ARG A C 1
ATOM 912 O O . ARG A 1 112 ? -4.256 -10.229 12.711 1.00 82.00 112 ARG A O 1
ATOM 919 N N . GLY A 1 113 ? -6.271 -10.980 13.377 1.00 85.69 113 GLY A N 1
ATOM 920 C CA . GLY A 1 113 ? -6.507 -11.820 12.199 1.00 85.69 113 GLY A CA 1
ATOM 921 C C . GLY A 1 113 ? -6.529 -11.012 10.899 1.00 85.69 113 GLY A C 1
ATOM 922 O O . GLY A 1 113 ? -5.887 -11.398 9.927 1.00 85.69 113 GLY A O 1
ATOM 923 N N . VAL A 1 114 ? -7.182 -9.847 10.907 1.00 86.00 114 VAL A N 1
ATOM 924 C CA . VAL A 1 114 ? -7.228 -8.944 9.747 1.00 86.00 114 VAL A CA 1
ATOM 925 C C . VAL A 1 114 ? -5.845 -8.396 9.399 1.00 86.00 114 VAL A C 1
ATOM 927 O O . VAL A 1 114 ? -5.481 -8.399 8.229 1.00 86.00 114 VAL A O 1
ATOM 930 N N . VAL A 1 115 ? -5.039 -7.982 10.386 1.00 81.88 115 VAL A N 1
ATOM 931 C CA . VAL A 1 115 ? -3.661 -7.521 10.120 1.00 81.88 115 VAL A CA 1
ATOM 932 C C . VAL A 1 115 ? -2.822 -8.633 9.505 1.00 81.88 115 VAL A C 1
ATOM 934 O O . VAL A 1 115 ? -2.101 -8.378 8.549 1.00 81.88 115 VAL A O 1
ATOM 937 N N . ILE A 1 116 ? -2.932 -9.862 10.017 1.00 86.19 116 ILE A N 1
ATOM 938 C CA . ILE A 1 116 ? -2.211 -11.013 9.459 1.00 86.19 116 ILE A CA 1
ATOM 939 C C . ILE A 1 116 ? -2.654 -11.264 8.014 1.00 86.19 116 ILE A C 1
ATOM 941 O O . ILE A 1 116 ? -1.801 -11.424 7.149 1.00 86.19 116 ILE A O 1
ATOM 945 N N . MET A 1 117 ? -3.961 -11.219 7.733 1.00 87.69 117 MET A N 1
ATOM 946 C CA . MET A 1 117 ? -4.488 -11.343 6.371 1.00 87.69 117 MET A CA 1
ATOM 947 C C . MET A 1 117 ? -3.895 -10.275 5.440 1.00 87.69 117 MET A C 1
ATOM 949 O O . MET A 1 117 ? -3.399 -10.627 4.376 1.00 87.69 117 MET A O 1
ATOM 953 N N . ILE A 1 118 ? -3.887 -9.003 5.861 1.00 86.44 118 ILE A N 1
ATOM 954 C CA . ILE A 1 118 ? -3.313 -7.883 5.096 1.00 86.44 118 ILE A CA 1
ATOM 955 C C . ILE A 1 118 ? -1.820 -8.101 4.837 1.00 86.44 118 ILE A C 1
ATOM 957 O O . ILE A 1 118 ? -1.347 -7.908 3.723 1.00 86.44 118 ILE A O 1
ATOM 961 N N . LEU A 1 119 ? -1.058 -8.500 5.857 1.00 83.69 119 LEU A N 1
ATOM 962 C CA . LEU A 1 119 ? 0.387 -8.691 5.728 1.00 83.69 119 LEU A CA 1
ATOM 963 C C . LEU A 1 119 ? 0.711 -9.866 4.800 1.00 83.69 119 LEU A C 1
ATOM 965 O O . LEU A 1 119 ? 1.619 -9.775 3.979 1.00 83.69 119 LEU A O 1
ATOM 969 N N . CYS A 1 120 ? -0.062 -10.950 4.887 1.00 87.00 120 CYS A N 1
ATOM 970 C CA . CYS A 1 120 ? 0.056 -12.074 3.970 1.00 87.00 120 CYS A CA 1
ATOM 971 C C . CYS A 1 120 ? -0.255 -11.643 2.531 1.00 87.00 120 CYS A C 1
ATOM 973 O O . CYS A 1 120 ? 0.563 -11.888 1.647 1.00 87.00 120 CYS A O 1
ATOM 975 N N . THR A 1 121 ? -1.378 -10.966 2.271 1.00 85.75 121 THR A N 1
ATOM 976 C CA . THR A 1 121 ? -1.720 -10.543 0.901 1.00 85.75 121 THR A CA 1
ATOM 977 C C . THR A 1 121 ? -0.716 -9.532 0.349 1.00 85.75 121 THR A C 1
ATOM 979 O O . THR A 1 121 ? -0.307 -9.655 -0.804 1.00 85.75 121 THR A O 1
ATOM 982 N N . ALA A 1 122 ? -0.234 -8.603 1.177 1.00 81.12 122 ALA A N 1
ATOM 983 C CA . ALA A 1 122 ? 0.761 -7.600 0.804 1.00 81.12 122 ALA A CA 1
ATOM 984 C C . ALA A 1 122 ? 2.164 -8.165 0.523 1.00 81.12 122 ALA A C 1
ATOM 986 O O . ALA A 1 122 ? 2.982 -7.475 -0.076 1.00 81.12 122 ALA A O 1
ATOM 987 N N . ILE A 1 123 ? 2.466 -9.399 0.932 1.00 82.06 123 ILE A N 1
ATOM 988 C CA . ILE A 1 123 ? 3.753 -10.049 0.642 1.00 82.06 123 ILE A CA 1
ATOM 989 C C . ILE A 1 123 ? 3.585 -11.071 -0.485 1.00 82.06 123 ILE A C 1
ATOM 991 O O . ILE A 1 123 ? 4.320 -11.036 -1.469 1.00 82.06 123 ILE A O 1
ATOM 995 N N . PHE A 1 124 ? 2.597 -11.961 -0.386 1.00 85.00 124 PHE A N 1
ATOM 996 C CA . PHE A 1 124 ? 2.449 -13.075 -1.322 1.00 85.00 124 PHE A CA 1
ATOM 997 C C . PHE A 1 124 ? 2.043 -12.648 -2.734 1.00 85.00 124 PHE A C 1
ATOM 999 O O . PHE A 1 124 ? 2.477 -13.285 -3.690 1.00 85.00 124 PHE A O 1
ATOM 1006 N N . LEU A 1 125 ? 1.230 -11.597 -2.889 1.00 81.31 125 LEU A N 1
ATOM 1007 C CA . LEU A 1 125 ? 0.761 -11.157 -4.209 1.00 81.31 125 LEU A CA 1
ATOM 1008 C C . LEU A 1 125 ? 1.775 -10.258 -4.938 1.00 81.31 125 LEU A C 1
ATOM 1010 O O . LEU A 1 125 ? 1.948 -10.440 -6.141 1.00 81.31 125 LEU A O 1
ATOM 1014 N N . PRO A 1 126 ? 2.477 -9.320 -4.272 1.00 79.25 126 PRO A N 1
ATOM 1015 C CA . PRO A 1 126 ? 3.429 -8.449 -4.958 1.00 79.25 126 PRO A CA 1
ATOM 1016 C C . PRO A 1 126 ? 4.717 -9.143 -5.392 1.00 79.25 126 PRO A C 1
ATOM 1018 O O . PRO A 1 126 ? 5.294 -8.737 -6.397 1.00 79.25 126 PRO A O 1
ATOM 1021 N N . ILE A 1 127 ? 5.174 -10.185 -4.683 1.00 81.06 127 ILE A N 1
ATOM 1022 C CA . ILE A 1 127 ? 6.428 -10.884 -5.017 1.00 81.06 127 ILE A CA 1
ATOM 1023 C C . ILE A 1 127 ? 6.391 -11.485 -6.439 1.00 81.06 127 ILE A C 1
ATOM 1025 O O . ILE A 1 127 ? 7.281 -11.157 -7.228 1.00 81.06 127 ILE A O 1
ATOM 1029 N N . PRO A 1 128 ? 5.391 -12.307 -6.828 1.00 79.06 128 PRO A N 1
ATOM 1030 C CA . PRO A 1 128 ? 5.289 -12.836 -8.189 1.00 79.06 128 PRO A CA 1
ATOM 1031 C C . PRO A 1 128 ? 5.240 -11.734 -9.250 1.00 79.06 128 PRO A C 1
ATOM 1033 O O . PRO A 1 128 ? 5.901 -11.836 -10.284 1.00 79.06 128 PRO A O 1
ATOM 1036 N N . THR A 1 129 ? 4.495 -10.659 -8.983 1.00 76.38 129 THR A N 1
ATOM 1037 C CA . THR A 1 129 ? 4.351 -9.531 -9.908 1.00 76.38 129 THR A CA 1
ATOM 1038 C C . THR A 1 129 ? 5.655 -8.755 -10.067 1.00 76.38 129 THR A C 1
ATOM 1040 O O . THR A 1 129 ? 6.015 -8.404 -11.188 1.00 76.38 129 THR A O 1
ATOM 1043 N N . ALA A 1 130 ? 6.400 -8.534 -8.981 1.00 73.44 130 ALA A N 1
ATOM 1044 C CA . ALA A 1 130 ? 7.706 -7.883 -9.007 1.00 73.44 130 ALA A CA 1
ATOM 1045 C C . ALA A 1 130 ? 8.725 -8.713 -9.796 1.00 73.44 130 ALA A C 1
ATOM 1047 O O . ALA A 1 130 ? 9.415 -8.182 -10.666 1.00 73.44 130 ALA A O 1
ATOM 1048 N N . VAL A 1 131 ? 8.778 -10.028 -9.555 1.00 75.75 131 VAL A N 1
ATOM 1049 C CA . VAL A 1 131 ? 9.663 -10.946 -10.291 1.00 75.75 131 VAL A CA 1
ATOM 1050 C C . VAL A 1 131 ? 9.341 -10.932 -11.786 1.00 75.75 131 VAL A C 1
ATOM 1052 O O . VAL A 1 131 ? 10.250 -10.847 -12.612 1.00 75.75 131 VAL A O 1
ATOM 1055 N N . LEU A 1 132 ? 8.056 -10.962 -12.153 1.00 69.94 132 LEU A N 1
ATOM 1056 C CA . LEU A 1 132 ? 7.637 -1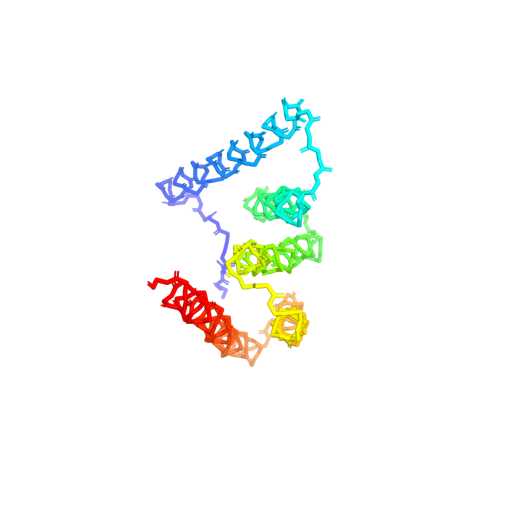0.888 -13.553 1.00 69.94 132 LEU A CA 1
ATOM 1057 C C . LEU A 1 132 ? 7.899 -9.525 -14.191 1.00 69.94 132 LEU A C 1
ATOM 1059 O O . LEU A 1 132 ? 8.267 -9.486 -15.364 1.00 69.94 132 LEU A O 1
ATOM 1063 N N . ALA A 1 133 ? 7.757 -8.432 -13.440 1.00 68.38 133 ALA A N 1
ATOM 1064 C CA . ALA A 1 133 ? 8.102 -7.094 -13.907 1.00 68.38 133 ALA A CA 1
ATOM 1065 C C . ALA A 1 133 ? 9.595 -7.009 -14.259 1.00 68.38 133 ALA A C 1
ATOM 1067 O O . ALA A 1 133 ? 9.934 -6.629 -15.378 1.00 68.38 133 ALA A O 1
ATOM 1068 N N . PHE A 1 134 ? 10.479 -7.482 -13.371 1.00 67.69 134 PHE A N 1
ATOM 1069 C CA . PHE A 1 134 ? 11.916 -7.554 -13.651 1.00 67.69 134 PHE A CA 1
ATOM 1070 C C . PHE A 1 134 ? 12.241 -8.472 -14.838 1.00 67.69 134 PHE A C 1
ATOM 1072 O O . PHE A 1 134 ? 13.081 -8.127 -15.665 1.00 67.69 134 PHE A O 1
ATOM 1079 N N . CYS A 1 135 ? 11.566 -9.620 -14.966 1.00 65.94 135 CYS A N 1
ATOM 1080 C CA . CYS A 1 135 ? 11.768 -10.535 -16.096 1.00 65.94 135 CYS A CA 1
ATOM 1081 C C . CYS A 1 135 ? 11.304 -9.948 -17.438 1.00 65.94 135 CYS A C 1
ATOM 1083 O O . CYS A 1 135 ? 11.894 -10.248 -18.475 1.00 65.94 135 CYS A O 1
ATOM 1085 N N . ASN A 1 136 ? 10.269 -9.105 -17.436 1.00 62.44 136 ASN A N 1
ATOM 1086 C CA . ASN A 1 136 ? 9.774 -8.434 -18.637 1.00 62.44 136 ASN A CA 1
ATOM 1087 C C . ASN A 1 136 ? 10.743 -7.351 -19.156 1.00 62.44 136 ASN A C 1
ATOM 1089 O O . ASN A 1 136 ? 10.775 -7.085 -20.359 1.00 62.44 136 ASN A O 1
ATOM 1093 N N . ASP A 1 137 ? 11.560 -6.766 -18.275 1.00 62.75 137 ASP A N 1
ATOM 1094 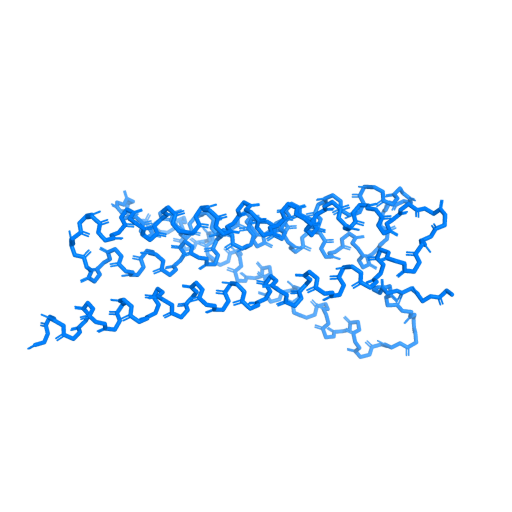C CA . ASP A 1 137 ? 12.586 -5.781 -18.642 1.00 62.75 137 ASP A CA 1
ATOM 1095 C C . ASP A 1 137 ? 13.858 -6.403 -19.249 1.00 62.75 137 ASP A C 1
ATOM 1097 O O . ASP A 1 137 ? 14.620 -5.712 -19.935 1.00 62.75 137 ASP A O 1
ATOM 1101 N N . ILE A 1 138 ? 14.084 -7.711 -19.070 1.00 64.88 138 ILE A N 1
ATOM 1102 C CA . ILE A 1 138 ? 15.220 -8.420 -19.674 1.00 64.88 138 ILE A CA 1
ATOM 1103 C C . ILE A 1 138 ? 14.984 -8.541 -21.187 1.00 64.88 138 ILE A C 1
ATOM 1105 O O . ILE A 1 138 ? 14.024 -9.160 -21.650 1.00 64.88 138 ILE A O 1
ATOM 1109 N N . ARG A 1 139 ? 15.875 -7.943 -21.990 1.00 58.59 139 ARG A N 1
ATOM 1110 C CA . ARG A 1 139 ? 15.801 -8.023 -23.457 1.00 58.59 139 ARG A CA 1
ATOM 1111 C C . ARG A 1 139 ? 16.536 -9.262 -23.989 1.00 58.59 139 ARG A C 1
ATOM 1113 O O . ARG A 1 139 ? 17.675 -9.485 -23.589 1.00 58.59 139 ARG A O 1
ATOM 1120 N N . PRO A 1 140 ? 15.951 -10.005 -24.951 1.00 55.88 140 PRO A N 1
ATOM 1121 C CA . PRO A 1 140 ? 14.653 -9.771 -25.591 1.00 55.88 140 PRO A CA 1
ATOM 1122 C C . PRO A 1 140 ? 13.465 -10.248 -24.727 1.00 55.88 140 PRO A C 1
ATOM 1124 O O . PRO A 1 140 ? 13.523 -11.340 -24.162 1.00 55.88 140 PRO A O 1
ATOM 1127 N N . PRO A 1 141 ? 12.356 -9.482 -24.672 1.00 59.47 141 PRO A N 1
ATOM 1128 C CA . PRO A 1 141 ? 11.190 -9.867 -23.884 1.00 59.47 141 PRO A CA 1
ATOM 1129 C C . PRO A 1 141 ? 10.526 -11.104 -24.502 1.00 59.47 141 PRO A C 1
ATOM 1131 O O . PRO A 1 141 ? 10.007 -11.064 -25.621 1.00 59.47 141 PRO A O 1
ATOM 1134 N N . ARG A 1 142 ? 10.534 -12.229 -23.781 1.00 64.19 142 ARG A N 1
ATOM 1135 C CA . ARG A 1 142 ? 9.788 -13.434 -24.177 1.00 64.19 142 ARG A CA 1
ATOM 1136 C C . ARG A 1 142 ? 8.290 -13.170 -24.001 1.00 64.19 142 ARG A C 1
ATOM 1138 O O . ARG A 1 142 ? 7.855 -12.799 -22.915 1.00 64.19 142 ARG A O 1
ATOM 1145 N N . GLN A 1 143 ? 7.483 -13.444 -25.032 1.00 67.31 143 GLN A N 1
ATOM 1146 C CA . GLN A 1 143 ? 6.014 -13.288 -24.990 1.00 67.31 143 GLN A CA 1
ATOM 1147 C C . GLN A 1 143 ? 5.347 -14.034 -23.817 1.00 67.31 143 GLN A C 1
ATOM 1149 O O . GLN A 1 143 ? 4.283 -13.633 -23.349 1.00 67.31 143 GLN A O 1
ATOM 1154 N N . VAL A 1 144 ? 5.993 -15.092 -23.317 1.00 67.38 144 VAL A N 1
ATOM 1155 C CA . VAL A 1 144 ? 5.567 -15.852 -22.134 1.00 67.38 144 VAL A CA 1
ATOM 1156 C C . VAL A 1 144 ? 5.518 -14.971 -20.877 1.00 67.38 144 VAL A C 1
ATOM 1158 O O . VAL A 1 144 ? 4.560 -15.068 -20.116 1.00 67.38 144 VAL A O 1
ATOM 1161 N N . PHE A 1 145 ? 6.481 -14.062 -20.686 1.00 68.12 145 PHE A N 1
ATOM 1162 C CA . PHE A 1 145 ? 6.506 -13.163 -19.525 1.00 68.12 145 PHE A CA 1
ATOM 1163 C C . PHE A 1 145 ? 5.443 -12.068 -19.611 1.00 68.12 145 PHE A C 1
ATOM 1165 O O . PHE A 1 145 ? 4.848 -11.723 -18.596 1.00 68.12 145 PHE A O 1
ATOM 1172 N N . ILE A 1 146 ? 5.131 -11.590 -20.819 1.00 68.31 146 ILE A N 1
ATOM 1173 C CA . ILE A 1 146 ? 4.063 -10.603 -21.039 1.00 68.31 146 ILE A CA 1
ATOM 1174 C C . ILE A 1 146 ? 2.698 -11.203 -20.675 1.00 68.31 146 ILE A C 1
ATOM 1176 O O . ILE A 1 146 ? 1.932 -10.595 -19.929 1.00 68.31 146 ILE A O 1
ATOM 1180 N N . ARG A 1 147 ? 2.402 -12.422 -21.153 1.00 73.31 147 ARG A N 1
ATOM 1181 C CA . ARG A 1 147 ? 1.158 -13.127 -20.795 1.00 73.31 147 ARG A CA 1
ATOM 1182 C C . ARG A 1 147 ? 1.102 -13.458 -19.304 1.00 73.31 147 ARG A C 1
ATOM 1184 O O . ARG A 1 147 ? 0.060 -13.272 -18.685 1.00 73.31 147 ARG A O 1
ATOM 1191 N N . GLY A 1 148 ? 2.220 -13.902 -18.725 1.00 74.94 148 GLY A N 1
ATOM 1192 C CA . GLY A 1 148 ? 2.324 -14.166 -17.290 1.00 74.94 148 GLY A CA 1
ATOM 1193 C C . GLY A 1 148 ? 2.019 -12.928 -16.446 1.00 74.94 148 GLY A C 1
ATOM 1194 O O . GLY A 1 148 ? 1.230 -13.011 -15.509 1.00 74.94 148 GLY A O 1
ATOM 1195 N N . TYR A 1 149 ? 2.568 -11.770 -16.825 1.00 74.56 149 TYR A N 1
ATOM 1196 C CA . TYR A 1 149 ? 2.328 -10.500 -16.140 1.00 74.56 149 TYR A CA 1
ATOM 1197 C C . TYR A 1 149 ? 0.854 -10.076 -16.194 1.00 74.56 149 TYR A C 1
ATOM 1199 O O . TYR A 1 149 ? 0.298 -9.674 -15.176 1.00 74.56 149 TYR A O 1
ATOM 1207 N N . GLN A 1 150 ? 0.186 -10.228 -17.343 1.00 76.62 150 GLN A N 1
ATOM 1208 C CA . GLN A 1 150 ? -1.244 -9.917 -17.466 1.00 76.62 150 GLN A CA 1
ATOM 1209 C C . GLN A 1 150 ? -2.120 -10.817 -16.583 1.00 76.62 150 GLN A C 1
ATOM 1211 O O . GLN A 1 150 ? -3.032 -10.331 -15.917 1.00 76.62 150 GLN A O 1
ATOM 1216 N N . ILE A 1 151 ? -1.842 -12.124 -16.549 1.00 83.06 151 ILE A N 1
ATOM 1217 C CA . ILE A 1 151 ? -2.614 -13.079 -15.742 1.00 83.06 151 ILE A CA 1
ATOM 1218 C C . ILE A 1 151 ? -2.420 -12.798 -14.250 1.00 83.06 151 ILE A C 1
ATOM 1220 O O . ILE A 1 151 ? -3.400 -12.690 -13.514 1.00 83.06 151 ILE A O 1
ATOM 1224 N N . ILE A 1 152 ? -1.170 -12.637 -13.807 1.00 82.75 152 ILE A N 1
ATOM 1225 C CA . ILE A 1 152 ? -0.865 -12.351 -12.402 1.00 82.75 152 ILE A CA 1
ATOM 1226 C C . ILE A 1 152 ? -1.394 -10.981 -11.978 1.00 82.75 152 ILE A C 1
ATOM 1228 O O . ILE A 1 152 ? -1.915 -10.868 -10.872 1.00 82.75 152 ILE A O 1
ATOM 1232 N N . GLY A 1 153 ? -1.373 -9.981 -12.863 1.00 80.19 153 GLY A N 1
ATOM 1233 C CA . GLY A 1 153 ? -1.997 -8.684 -12.605 1.00 80.19 153 GLY A CA 1
ATOM 1234 C C . GLY A 1 153 ? -3.488 -8.807 -12.275 1.00 80.19 153 GLY A C 1
ATOM 1235 O O . GLY A 1 153 ? -3.950 -8.226 -11.295 1.00 80.19 153 GLY A O 1
ATOM 1236 N N . ASN A 1 154 ? -4.232 -9.628 -13.024 1.00 84.81 154 ASN A N 1
ATOM 1237 C CA . ASN A 1 154 ? -5.653 -9.868 -12.753 1.00 84.81 154 ASN A CA 1
ATOM 1238 C C . ASN A 1 154 ? -5.876 -10.610 -11.429 1.00 84.81 154 ASN A C 1
ATOM 1240 O O . ASN A 1 154 ? -6.724 -10.204 -10.636 1.00 84.81 154 ASN A O 1
ATOM 1244 N N . ILE A 1 155 ? -5.094 -11.666 -11.167 1.00 87.25 155 ILE A N 1
ATOM 1245 C CA . ILE A 1 155 ? -5.165 -12.430 -9.907 1.00 87.25 155 ILE A CA 1
ATOM 1246 C C . ILE A 1 155 ? -4.913 -11.509 -8.719 1.00 87.25 155 ILE A C 1
ATOM 1248 O O . ILE A 1 155 ? -5.622 -11.560 -7.716 1.00 87.25 155 ILE A O 1
ATOM 1252 N N . GLN A 1 156 ? -3.913 -10.646 -8.844 1.00 86.19 156 GLN A N 1
ATOM 1253 C CA . GLN A 1 156 ? -3.570 -9.704 -7.807 1.00 86.19 156 GLN A CA 1
ATOM 1254 C C . GLN A 1 156 ? -4.690 -8.695 -7.554 1.00 86.19 156 GLN A C 1
ATOM 1256 O O . GLN A 1 156 ? -5.036 -8.458 -6.397 1.00 86.19 156 GLN A O 1
ATOM 1261 N N . LEU A 1 157 ? -5.271 -8.133 -8.617 1.00 86.44 157 LEU A N 1
ATOM 1262 C CA . LEU A 1 157 ? -6.389 -7.203 -8.499 1.00 86.44 157 LEU A CA 1
ATOM 1263 C C . LEU A 1 157 ? -7.566 -7.865 -7.771 1.00 86.44 157 LEU A C 1
ATOM 1265 O O . LEU A 1 157 ? -8.073 -7.320 -6.797 1.00 86.44 157 LEU A O 1
ATOM 1269 N N . THR A 1 158 ? -7.934 -9.085 -8.182 1.00 90.12 158 THR A N 1
ATOM 1270 C CA . THR A 1 158 ? -8.995 -9.864 -7.527 1.00 90.12 158 THR A CA 1
ATOM 1271 C C . THR A 1 158 ? -8.673 -10.139 -6.059 1.00 90.12 158 THR A C 1
ATOM 1273 O O . THR A 1 158 ? -9.536 -9.969 -5.202 1.00 90.12 158 THR A O 1
ATOM 1276 N N . GLY A 1 159 ? -7.436 -10.529 -5.741 1.00 88.00 159 GLY A N 1
ATOM 1277 C CA . GLY A 1 159 ? -7.028 -10.821 -4.369 1.00 88.00 159 GLY A CA 1
ATOM 1278 C C . GLY A 1 159 ? -7.127 -9.610 -3.440 1.00 88.00 159 GLY A C 1
ATOM 1279 O O . GLY A 1 159 ? -7.639 -9.741 -2.327 1.00 88.00 159 GLY A O 1
ATOM 1280 N N . PHE A 1 160 ? -6.722 -8.423 -3.904 1.00 86.19 160 PHE A N 1
ATOM 1281 C CA . PHE A 1 160 ? -6.908 -7.190 -3.137 1.00 86.19 160 PHE A CA 1
ATOM 1282 C C . PHE A 1 160 ? -8.381 -6.826 -2.981 1.00 86.19 160 PHE A C 1
ATOM 1284 O O . PHE A 1 160 ? -8.809 -6.540 -1.867 1.00 86.19 160 PHE A O 1
ATOM 1291 N N . THR A 1 161 ? -9.188 -6.928 -4.041 1.00 89.88 161 THR A N 1
ATOM 1292 C CA . THR A 1 161 ? -10.631 -6.660 -3.948 1.00 89.88 161 THR A CA 1
ATOM 1293 C C . THR A 1 161 ? -11.316 -7.577 -2.937 1.00 89.88 161 THR A C 1
ATOM 1295 O O . THR A 1 161 ? -12.142 -7.120 -2.146 1.00 89.88 161 THR A O 1
ATOM 1298 N N . VAL A 1 162 ? -10.965 -8.866 -2.911 1.00 91.38 162 VAL A N 1
ATOM 1299 C CA . VAL A 1 162 ? -11.502 -9.818 -1.927 1.00 91.38 162 VAL A CA 1
ATOM 1300 C C . VAL A 1 162 ? -11.098 -9.409 -0.510 1.00 91.38 162 VAL A C 1
ATOM 1302 O O . VAL A 1 162 ? -11.952 -9.344 0.374 1.00 91.38 162 VAL A O 1
ATOM 1305 N N . GLN A 1 163 ? -9.826 -9.078 -0.289 1.00 90.81 163 GLN A N 1
ATOM 1306 C CA . GLN A 1 163 ? -9.340 -8.624 1.013 1.00 90.81 163 GLN A CA 1
ATOM 1307 C C . GLN A 1 163 ? -10.050 -7.340 1.481 1.00 90.81 163 GLN A C 1
ATOM 1309 O O . GLN A 1 163 ? -10.487 -7.268 2.631 1.00 90.81 163 GLN A O 1
ATOM 1314 N N . GLU A 1 164 ? -10.204 -6.340 0.614 1.00 88.62 164 GLU A N 1
ATOM 1315 C CA . GLU A 1 164 ? -10.920 -5.098 0.928 1.00 88.62 164 GLU A CA 1
ATOM 1316 C C . GLU A 1 164 ? -12.400 -5.351 1.227 1.00 88.62 164 GLU A C 1
ATOM 1318 O O . GLU A 1 164 ? -12.942 -4.792 2.182 1.00 88.62 164 GLU A O 1
ATOM 1323 N N . THR A 1 165 ? -13.038 -6.248 0.470 1.00 91.56 165 THR A N 1
ATOM 1324 C CA . THR A 1 165 ? -14.436 -6.645 0.688 1.00 91.56 165 THR A CA 1
ATOM 1325 C C . THR A 1 165 ? -14.618 -7.282 2.065 1.00 91.56 165 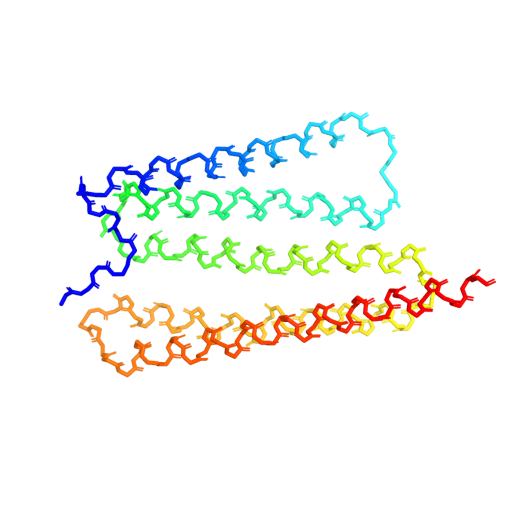THR A C 1
ATOM 1327 O O . THR A 1 165 ? -15.552 -6.931 2.784 1.00 91.56 165 THR A O 1
ATOM 1330 N N . ILE A 1 166 ? -13.699 -8.162 2.478 1.00 90.81 166 ILE A N 1
ATOM 1331 C CA . ILE A 1 166 ? -13.720 -8.791 3.807 1.00 90.81 166 ILE A CA 1
ATOM 1332 C C . ILE A 1 166 ? -13.583 -7.734 4.912 1.00 90.81 166 ILE A C 1
ATOM 1334 O O . ILE A 1 166 ? -14.346 -7.753 5.879 1.00 90.81 166 ILE A O 1
ATOM 1338 N N . ILE A 1 167 ? -12.642 -6.792 4.779 1.00 88.94 167 ILE A N 1
ATOM 1339 C CA . ILE A 1 167 ? -12.432 -5.735 5.783 1.00 88.94 167 ILE A CA 1
ATOM 1340 C C . ILE A 1 167 ? -13.648 -4.809 5.870 1.00 88.94 167 ILE A C 1
ATOM 1342 O O . ILE A 1 167 ? -14.091 -4.475 6.970 1.00 88.94 167 ILE A O 1
ATOM 1346 N N . SER A 1 168 ? -14.206 -4.421 4.723 1.00 89.06 168 SER A N 1
ATOM 1347 C CA . SER A 1 168 ? -15.412 -3.597 4.649 1.00 89.06 168 SER A CA 1
ATOM 1348 C C . SER A 1 168 ? -16.610 -4.301 5.296 1.00 89.06 168 SER A C 1
ATOM 1350 O O . SER A 1 168 ? -17.276 -3.723 6.155 1.00 89.06 168 SER A O 1
ATOM 1352 N N . GLY A 1 169 ? -16.824 -5.584 4.984 1.00 90.00 169 GLY A N 1
ATOM 1353 C CA . GLY A 1 169 ? -17.877 -6.399 5.593 1.00 90.00 169 GLY A CA 1
ATOM 1354 C C . GLY A 1 169 ? -17.740 -6.516 7.113 1.00 90.00 169 GLY A C 1
ATOM 1355 O O . GLY A 1 169 ? -18.719 -6.336 7.837 1.00 90.00 169 GLY A O 1
ATOM 1356 N N . LEU A 1 170 ? -16.519 -6.731 7.618 1.00 88.81 170 LEU A N 1
ATOM 1357 C CA . LEU A 1 170 ? -16.237 -6.736 9.059 1.00 88.81 170 LEU A CA 1
ATOM 1358 C C . LEU A 1 170 ? -16.523 -5.382 9.715 1.00 88.81 170 LEU A C 1
ATOM 1360 O O . LEU A 1 170 ? -17.008 -5.341 10.846 1.00 88.81 170 LEU A O 1
ATOM 1364 N N . CYS A 1 171 ? -16.244 -4.281 9.018 1.00 85.44 171 CYS A N 1
ATOM 1365 C CA . CYS A 1 171 ? -16.546 -2.944 9.513 1.00 85.44 171 CYS A CA 1
ATOM 1366 C C . CYS A 1 171 ? -18.060 -2.724 9.634 1.00 85.44 171 CYS A C 1
ATOM 1368 O O . CYS A 1 171 ? -18.515 -2.222 10.656 1.00 85.44 171 CYS A O 1
ATOM 1370 N N . ILE A 1 172 ? -18.839 -3.140 8.629 1.00 88.25 172 ILE A N 1
ATOM 1371 C CA . ILE A 1 172 ? -20.307 -3.038 8.639 1.00 88.25 172 ILE A CA 1
ATOM 1372 C C . ILE A 1 172 ? -20.894 -3.873 9.778 1.00 88.25 172 ILE A C 1
ATOM 1374 O O . ILE A 1 172 ? -21.735 -3.381 10.526 1.00 88.25 172 ILE A O 1
ATOM 1378 N N . TRP A 1 173 ? -20.423 -5.111 9.945 1.00 88.81 173 TRP A N 1
ATOM 1379 C CA . TRP A 1 173 ? -20.862 -5.982 11.035 1.00 88.81 173 TRP A CA 1
ATOM 1380 C C . TRP A 1 173 ? -20.544 -5.388 12.413 1.00 88.81 173 TRP A C 1
ATOM 1382 O O . TRP A 1 173 ? -21.397 -5.391 13.299 1.00 88.81 173 TRP A O 1
ATOM 1392 N N . GLY A 1 174 ? -19.342 -4.825 12.577 1.00 84.81 174 GLY A N 1
ATOM 1393 C CA . GLY A 1 174 ? -18.941 -4.137 13.802 1.00 84.81 174 GLY A CA 1
ATOM 1394 C C . GLY A 1 174 ? -19.860 -2.965 14.147 1.00 84.81 174 GLY A C 1
ATOM 1395 O O . GLY A 1 174 ? -20.301 -2.859 15.287 1.00 84.81 174 GLY A O 1
ATOM 1396 N N . THR A 1 175 ? -20.205 -2.134 13.159 1.00 83.88 175 THR A N 1
ATOM 1397 C CA . THR A 1 175 ? -21.133 -1.010 13.349 1.00 83.88 175 THR A CA 1
ATOM 1398 C C . THR A 1 175 ? -22.555 -1.488 13.644 1.00 83.88 175 THR A C 1
ATOM 1400 O O . THR A 1 175 ? -23.206 -0.942 14.527 1.00 83.88 175 THR A O 1
ATOM 1403 N N . ALA A 1 176 ? -23.039 -2.520 12.948 1.00 85.19 176 ALA A N 1
ATOM 1404 C CA . ALA A 1 176 ? -24.378 -3.067 13.165 1.00 85.19 176 ALA A CA 1
ATOM 1405 C C . ALA A 1 176 ? -24.546 -3.680 14.565 1.00 85.19 176 ALA A C 1
ATOM 1407 O O . ALA A 1 176 ? -25.627 -3.608 15.128 1.00 85.19 176 ALA A O 1
ATOM 1408 N N . SER A 1 177 ? -23.482 -4.249 15.143 1.00 81.19 177 SER A N 1
ATOM 1409 C CA . SER A 1 177 ? -23.497 -4.771 16.516 1.00 81.19 177 SER A CA 1
ATOM 1410 C C . SER A 1 177 ? -23.463 -3.679 17.596 1.00 81.19 177 SER A C 1
ATOM 1412 O O . SER A 1 177 ? -23.631 -4.006 18.772 1.00 81.19 177 SER A O 1
ATOM 1414 N N . MET A 1 178 ? -23.170 -2.426 17.234 1.00 73.19 178 MET A N 1
ATOM 1415 C CA . MET A 1 178 ? -23.167 -1.280 18.151 1.00 73.19 178 MET A CA 1
ATOM 1416 C C . MET A 1 178 ? -24.502 -0.526 18.194 1.00 73.19 178 MET A C 1
ATOM 1418 O O . MET A 1 178 ? -24.662 0.328 19.067 1.00 73.19 178 MET A O 1
ATOM 1422 N N . LEU A 1 179 ? -25.411 -0.797 17.250 1.00 65.06 179 LEU A N 1
ATOM 1423 C CA . LEU A 1 179 ? -26.751 -0.210 17.178 1.00 65.06 179 LEU A CA 1
ATOM 1424 C C . LEU A 1 179 ? -27.756 -1.066 17.961 1.00 65.06 179 LEU A C 1
ATOM 1426 O O . LEU A 1 179 ? -28.640 -0.464 18.606 1.00 65.06 179 LEU A O 1
#

Sequence (179 aa):
MVKVGQVTETDTPLVYFITAVIAVSLYNSIETVIIFLVFKRYGGVYFWSLLAACPGLFMMTFGYSTYFYNFNRNLFGQSTPTIIGWCIFMIVQSFVLWSRLHLVVQNRKIIRGVVIMILCTAIFLPIPTAVLAFCNDIRPPRQVFIRGYQIIGNIQLTGFTVQETIISGLCIWGTASML

Secondary structure (DSSP, 8-state):
---TT---TT-HHHHHHHHHHHHHHHHHHHHHHHHHHH------HHHHHHHHHHHHHHHHHHHHHHHHHT--S-HHHHHHHHHHHHHHHHHHHHHHHHHHHHHH---HHHHHHHHHHHHHHHHHTHHHHHHHHHHHHSSS--HHHHHHHHHHHHHHHHHHHHHHHHHHHHHHHHHHTT-

pLDDT: mean 72.11, std 12.28, range [28.31, 91.56]